Protein AF-A0A6N9YKV4-F1 (afdb_monomer)

Structure (mmCIF, N/CA/C/O backbone):
data_AF-A0A6N9YKV4-F1
#
_entry.id   AF-A0A6N9YKV4-F1
#
loop_
_atom_site.group_PDB
_atom_site.id
_atom_site.type_symbol
_atom_site.label_atom_id
_atom_site.label_alt_id
_atom_site.label_comp_id
_atom_site.label_asym_id
_atom_site.label_entity_id
_atom_site.label_seq_id
_atom_site.pdbx_PDB_ins_code
_atom_site.Cartn_x
_atom_site.Cartn_y
_atom_site.Cartn_z
_atom_site.occupancy
_atom_site.B_iso_or_equiv
_atom_site.auth_seq_id
_atom_site.auth_comp_id
_atom_site.auth_asym_id
_atom_site.auth_atom_id
_atom_site.pdbx_PDB_model_num
ATOM 1 N N . MET A 1 1 ? 44.209 -28.262 0.921 1.00 40.19 1 MET A N 1
ATOM 2 C CA . MET A 1 1 ? 43.194 -29.023 1.679 1.00 40.19 1 MET A CA 1
ATOM 3 C C . MET A 1 1 ? 41.879 -28.919 0.927 1.00 40.19 1 MET A C 1
ATOM 5 O O . MET A 1 1 ? 41.390 -27.814 0.746 1.00 40.19 1 MET A O 1
ATOM 9 N N . THR A 1 2 ? 41.373 -30.022 0.381 1.00 47.88 2 THR A N 1
ATOM 10 C CA . THR A 1 2 ? 40.131 -30.058 -0.403 1.00 47.88 2 THR A CA 1
ATOM 11 C C . THR A 1 2 ? 38.929 -30.040 0.541 1.00 47.88 2 THR A C 1
ATOM 13 O O . THR A 1 2 ? 38.602 -31.038 1.175 1.00 47.88 2 THR A O 1
ATOM 16 N N . THR A 1 3 ? 38.267 -28.892 0.673 1.00 58.22 3 THR A N 1
ATOM 17 C CA . THR A 1 3 ? 37.006 -28.768 1.416 1.00 58.22 3 THR A CA 1
ATOM 18 C C . THR A 1 3 ? 35.865 -29.332 0.567 1.00 58.22 3 THR A C 1
ATOM 20 O O . THR A 1 3 ? 35.159 -28.591 -0.112 1.00 58.22 3 THR A O 1
ATOM 23 N N . SER A 1 4 ? 35.714 -30.657 0.548 1.00 64.94 4 SER A N 1
ATOM 24 C CA . SER A 1 4 ? 34.542 -31.305 -0.045 1.00 64.94 4 SER A CA 1
ATOM 25 C C . SER A 1 4 ? 33.356 -31.090 0.890 1.00 64.94 4 SER A C 1
ATOM 27 O O . SER A 1 4 ? 33.271 -31.725 1.940 1.00 64.94 4 SER A O 1
ATOM 29 N N . THR A 1 5 ? 32.444 -30.186 0.539 1.00 70.44 5 THR A N 1
ATOM 30 C CA . THR A 1 5 ? 31.169 -30.057 1.251 1.00 70.44 5 THR A CA 1
ATOM 31 C C . THR A 1 5 ? 30.391 -31.368 1.119 1.00 70.44 5 THR A C 1
ATOM 33 O O . THR A 1 5 ? 30.257 -31.860 -0.005 1.00 70.44 5 THR A O 1
ATOM 36 N N . PRO A 1 6 ? 29.898 -31.957 2.224 1.00 70.06 6 PRO A N 1
ATOM 37 C CA . PRO A 1 6 ? 29.140 -33.200 2.163 1.00 70.06 6 PRO A CA 1
ATOM 38 C C . PRO A 1 6 ? 27.887 -32.997 1.309 1.00 70.06 6 PRO A C 1
ATOM 40 O O . PRO A 1 6 ? 27.260 -31.935 1.359 1.00 70.06 6 PRO A O 1
ATOM 43 N N . SER A 1 7 ? 27.531 -34.005 0.512 1.00 65.31 7 SER A N 1
ATOM 44 C CA . SER A 1 7 ? 26.316 -33.948 -0.295 1.00 65.31 7 SER A CA 1
ATOM 45 C C . SER A 1 7 ? 25.086 -33.786 0.612 1.00 65.31 7 SER A C 1
ATOM 47 O O . SER A 1 7 ? 25.032 -34.370 1.702 1.00 65.31 7 SER A O 1
ATOM 49 N N . PRO A 1 8 ? 24.099 -32.966 0.206 1.00 65.44 8 PRO A N 1
ATOM 50 C CA . PRO A 1 8 ? 22.888 -32.772 0.988 1.00 65.44 8 PRO A CA 1
ATOM 51 C C . PRO A 1 8 ? 22.138 -34.099 1.128 1.00 65.44 8 PRO A C 1
ATOM 53 O O . PRO A 1 8 ? 22.043 -34.881 0.180 1.00 65.44 8 PRO A O 1
ATOM 56 N N . ARG A 1 9 ? 21.607 -34.359 2.327 1.00 65.12 9 ARG A N 1
ATOM 57 C CA . ARG A 1 9 ? 20.787 -35.549 2.576 1.00 65.12 9 ARG A CA 1
ATOM 58 C C . ARG A 1 9 ? 19.498 -35.459 1.744 1.00 65.12 9 ARG A C 1
ATOM 60 O O . ARG A 1 9 ? 18.898 -34.383 1.715 1.00 65.12 9 ARG A O 1
ATOM 67 N N . PRO A 1 10 ? 19.060 -36.552 1.095 1.00 69.19 10 PRO A N 1
ATOM 68 C CA . PRO A 1 10 ? 17.840 -36.543 0.297 1.00 69.19 10 PRO A CA 1
ATOM 69 C C . PRO A 1 10 ? 16.623 -36.250 1.179 1.00 69.19 10 PRO A C 1
ATOM 71 O O . PRO A 1 10 ? 16.513 -36.763 2.295 1.00 69.19 10 PRO A O 1
ATOM 74 N N . ALA A 1 11 ? 15.699 -35.432 0.674 1.00 76.00 11 ALA A N 1
ATOM 75 C CA . ALA A 1 11 ? 14.387 -35.263 1.292 1.00 76.00 11 ALA A CA 1
ATOM 76 C C . ALA A 1 11 ? 13.623 -36.599 1.255 1.00 76.00 11 ALA A C 1
ATOM 78 O O . ALA A 1 11 ? 13.828 -37.398 0.345 1.00 76.00 11 ALA A O 1
ATOM 79 N N . LEU A 1 12 ? 12.754 -36.850 2.235 1.00 83.94 12 LEU A N 1
ATOM 80 C CA . LEU A 1 12 ? 11.974 -38.086 2.343 1.00 83.94 12 LEU A CA 1
ATOM 81 C C . LEU A 1 12 ? 10.480 -37.781 2.193 1.00 83.94 12 LEU A C 1
ATOM 83 O O . LEU A 1 12 ? 9.996 -36.798 2.755 1.00 83.94 12 LEU A O 1
ATOM 87 N N . THR A 1 13 ? 9.746 -38.634 1.481 1.00 81.75 13 THR A N 1
ATOM 88 C CA . THR A 1 13 ? 8.282 -38.582 1.364 1.00 81.75 13 THR A CA 1
ATOM 89 C C . THR A 1 13 ? 7.649 -39.820 1.987 1.00 81.75 13 THR A C 1
ATOM 91 O O . THR A 1 13 ? 8.216 -40.912 1.958 1.00 81.75 13 THR A O 1
ATOM 94 N N . ARG A 1 14 ? 6.463 -39.641 2.577 1.00 86.25 14 ARG A N 1
ATOM 95 C CA . ARG A 1 14 ? 5.657 -40.734 3.132 1.00 86.25 14 ARG A CA 1
ATOM 96 C C . ARG A 1 14 ? 4.573 -41.120 2.138 1.00 86.25 14 ARG A C 1
ATOM 98 O O . ARG A 1 14 ? 3.834 -40.246 1.688 1.00 86.25 14 ARG A O 1
ATOM 105 N N . HIS A 1 15 ? 4.473 -42.403 1.822 1.00 80.44 15 HIS A N 1
ATOM 106 C CA . HIS A 1 15 ? 3.339 -42.935 1.076 1.00 80.44 15 HIS A CA 1
ATOM 107 C C . HIS A 1 15 ? 2.154 -43.219 2.007 1.00 80.44 15 HIS A C 1
ATOM 109 O O . HIS A 1 15 ? 2.299 -43.313 3.228 1.00 80.44 15 HIS A O 1
ATOM 115 N N . GLY A 1 16 ? 0.961 -43.350 1.420 1.00 81.31 16 GLY A N 1
ATOM 116 C CA . GLY A 1 16 ? -0.267 -43.676 2.155 1.00 81.31 16 GLY A CA 1
ATOM 117 C C . GLY A 1 16 ? -0.246 -45.052 2.833 1.00 81.31 16 GLY A C 1
ATOM 118 O O . GLY A 1 16 ? -1.045 -45.297 3.728 1.00 81.31 16 GLY A O 1
ATOM 119 N N . ASP A 1 17 ? 0.691 -45.920 2.451 1.00 84.62 17 ASP A N 1
ATOM 120 C CA . ASP A 1 17 ? 0.976 -47.216 3.077 1.00 84.62 17 ASP A CA 1
ATOM 121 C C . ASP A 1 17 ? 1.911 -47.113 4.303 1.00 84.62 17 ASP A C 1
ATOM 123 O O . ASP A 1 17 ? 2.242 -48.121 4.923 1.00 84.62 17 ASP A O 1
ATOM 127 N N . GLY A 1 18 ? 2.351 -45.900 4.660 1.00 80.44 18 GLY A N 1
ATOM 128 C CA . GLY A 1 18 ? 3.263 -45.644 5.775 1.00 80.44 18 GLY A CA 1
ATOM 129 C C . GLY A 1 18 ? 4.746 -45.851 5.452 1.00 80.44 18 GLY A C 1
ATOM 130 O O . GLY A 1 18 ? 5.587 -45.595 6.317 1.00 80.44 18 GLY A O 1
ATOM 131 N N . SER A 1 19 ? 5.093 -46.260 4.229 1.00 86.81 19 SER A N 1
ATOM 132 C CA . SER A 1 19 ? 6.486 -46.384 3.798 1.00 86.81 19 SER A CA 1
ATOM 133 C C . SER A 1 19 ? 7.144 -45.009 3.613 1.00 86.81 19 SER A C 1
ATOM 135 O O . SER A 1 19 ? 6.493 -44.014 3.273 1.00 86.81 19 SER A O 1
ATOM 137 N N . VAL A 1 20 ? 8.453 -44.936 3.877 1.00 87.00 20 VAL A N 1
ATOM 138 C CA . VAL A 1 20 ? 9.266 -43.722 3.712 1.00 87.00 20 VAL A CA 1
ATOM 139 C C . VAL A 1 20 ? 10.243 -43.951 2.570 1.00 87.00 20 VAL A C 1
ATOM 141 O O . VAL A 1 20 ? 11.107 -44.821 2.667 1.00 87.00 20 VAL A O 1
ATOM 144 N N . ILE A 1 21 ? 10.129 -43.155 1.510 1.00 85.12 21 ILE A N 1
ATOM 145 C CA . ILE A 1 21 ? 11.005 -43.241 0.339 1.00 85.12 21 ILE A CA 1
ATOM 146 C C . ILE A 1 21 ? 11.740 -41.916 0.108 1.00 85.12 21 ILE A C 1
ATOM 148 O O . ILE A 1 21 ? 11.269 -40.861 0.544 1.00 85.12 21 ILE A O 1
ATOM 152 N N . PRO A 1 22 ? 12.895 -41.932 -0.575 1.00 78.62 22 PRO A N 1
ATOM 153 C CA . PRO A 1 22 ? 13.524 -40.708 -1.047 1.00 78.62 22 PRO A CA 1
ATOM 154 C C . PRO A 1 22 ? 12.567 -39.929 -1.955 1.00 78.62 22 PRO A C 1
ATOM 156 O O . PRO A 1 22 ? 12.004 -40.479 -2.901 1.00 78.62 22 PRO A O 1
ATOM 159 N N . ALA A 1 23 ? 12.402 -38.639 -1.672 1.00 73.56 23 ALA A N 1
ATOM 160 C CA . ALA A 1 23 ? 11.704 -37.710 -2.542 1.00 73.56 23 ALA A CA 1
ATOM 161 C C . ALA A 1 23 ? 12.413 -37.648 -3.900 1.00 73.56 23 ALA A C 1
ATOM 163 O O . ALA A 1 23 ? 13.630 -37.833 -3.994 1.00 73.56 23 ALA A O 1
ATOM 164 N N . ALA A 1 24 ? 11.661 -37.335 -4.954 1.00 69.81 24 ALA A N 1
ATOM 165 C CA . ALA A 1 24 ? 12.239 -37.204 -6.281 1.00 69.81 24 ALA A CA 1
ATOM 166 C C . ALA A 1 24 ? 13.403 -36.182 -6.288 1.00 69.81 24 ALA A C 1
ATOM 168 O O . ALA A 1 24 ? 13.315 -35.156 -5.605 1.00 69.81 24 ALA A O 1
ATOM 169 N N . PRO A 1 25 ? 14.477 -36.404 -7.074 1.00 61.69 25 PRO A N 1
ATOM 170 C CA . PRO A 1 25 ? 15.692 -35.586 -7.032 1.00 61.69 25 PRO A CA 1
ATOM 171 C C . PRO A 1 25 ? 15.440 -34.078 -7.167 1.00 61.69 25 PRO A C 1
ATOM 173 O O . PRO A 1 25 ? 16.025 -33.285 -6.433 1.00 61.69 25 PRO A O 1
ATOM 176 N N . HIS A 1 26 ? 14.491 -33.699 -8.030 1.00 59.69 26 HIS A N 1
ATOM 177 C CA . HIS A 1 26 ? 14.072 -32.315 -8.271 1.00 59.69 26 HIS A CA 1
ATOM 178 C C . HIS A 1 26 ? 13.343 -31.655 -7.083 1.00 59.69 26 HIS A C 1
ATOM 180 O O . HIS A 1 26 ? 13.316 -30.432 -6.999 1.00 59.69 26 HIS A O 1
ATOM 186 N N . LEU A 1 27 ? 12.777 -32.441 -6.158 1.00 58.84 27 LEU A N 1
ATOM 187 C CA . LEU A 1 27 ? 12.204 -31.969 -4.888 1.00 58.84 27 LEU A CA 1
ATOM 188 C C . LEU A 1 27 ? 13.244 -31.960 -3.756 1.00 58.84 27 LEU A C 1
ATOM 190 O O . LEU A 1 27 ? 13.070 -31.271 -2.756 1.00 58.84 27 LEU A O 1
ATOM 194 N N . SER A 1 28 ? 14.324 -32.733 -3.906 1.00 55.03 28 SER A N 1
ATOM 195 C CA . SER A 1 28 ? 15.350 -32.943 -2.878 1.00 55.03 28 SER A CA 1
ATOM 196 C C . SER A 1 28 ? 16.526 -31.961 -2.924 1.00 55.03 28 SER A C 1
ATOM 198 O O . SER A 1 28 ? 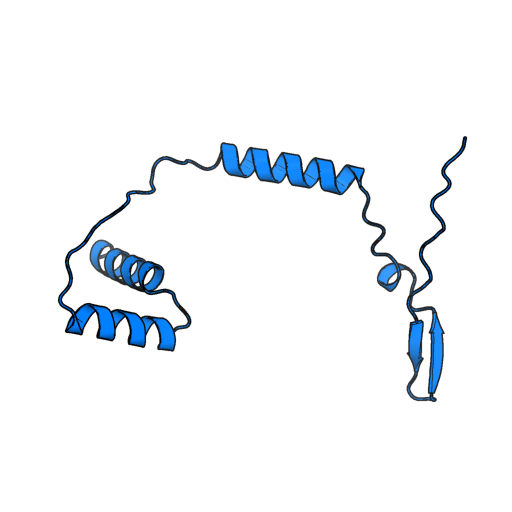17.374 -31.987 -2.035 1.00 55.03 28 SER A O 1
ATOM 200 N N . SER A 1 29 ? 16.596 -31.072 -3.916 1.00 55.59 29 SER A N 1
ATOM 201 C CA . SER A 1 29 ? 17.732 -30.165 -4.074 1.00 55.59 29 SER A CA 1
ATOM 202 C C . SER A 1 29 ? 17.308 -28.696 -4.086 1.00 55.59 29 SER A C 1
ATOM 204 O O . SER A 1 29 ? 17.107 -28.102 -5.143 1.00 55.59 29 SER A O 1
ATOM 206 N N . LEU A 1 30 ? 17.359 -28.047 -2.921 1.00 57.41 30 LEU A N 1
ATOM 207 C CA . LEU A 1 30 ? 17.858 -26.668 -2.863 1.00 57.41 30 LEU A CA 1
ATOM 208 C C . LEU A 1 30 ? 19.377 -26.708 -3.110 1.00 57.41 30 LEU A C 1
ATOM 210 O O . LEU A 1 30 ? 20.177 -26.336 -2.255 1.00 57.41 30 LEU A O 1
ATOM 214 N N . ALA A 1 31 ? 19.796 -27.209 -4.276 1.00 58.28 31 ALA A N 1
ATOM 215 C CA . ALA A 1 31 ? 21.146 -26.990 -4.768 1.00 58.28 31 ALA A CA 1
ATOM 216 C C . ALA A 1 31 ? 21.199 -25.526 -5.202 1.00 58.28 31 ALA A C 1
ATOM 218 O O . ALA A 1 31 ? 20.985 -25.171 -6.359 1.00 58.28 31 ALA A O 1
ATOM 219 N N . VAL A 1 32 ? 21.373 -24.655 -4.216 1.00 58.34 32 VAL A N 1
ATOM 220 C CA . VAL A 1 32 ? 21.541 -23.231 -4.439 1.00 58.34 32 VAL A CA 1
ATOM 221 C C . VAL A 1 32 ? 22.931 -23.054 -5.033 1.00 58.34 32 VAL A C 1
ATOM 223 O O . VAL A 1 32 ? 23.930 -23.128 -4.319 1.00 58.34 32 VAL A O 1
ATOM 226 N N . ASP A 1 33 ? 23.007 -22.842 -6.347 1.00 65.50 33 ASP A N 1
ATOM 227 C CA . ASP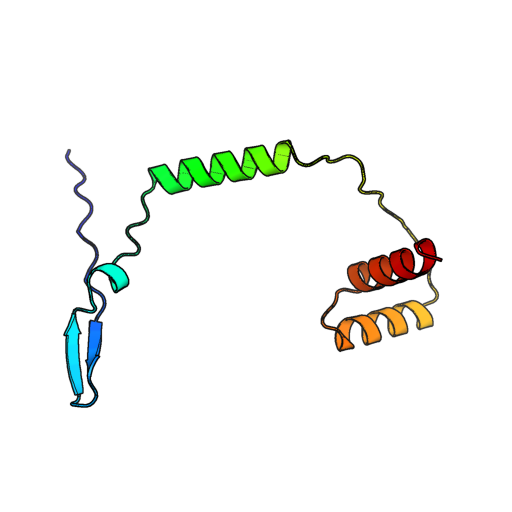 A 1 33 ? 24.249 -22.411 -6.981 1.00 65.50 33 ASP A CA 1
ATOM 228 C C . ASP A 1 33 ? 24.636 -21.043 -6.398 1.00 65.50 33 ASP A C 1
ATOM 230 O O . ASP A 1 33 ? 24.044 -20.004 -6.714 1.00 65.50 33 ASP A O 1
ATOM 234 N N . ALA A 1 34 ? 25.635 -21.051 -5.515 1.00 65.69 34 ALA A N 1
ATOM 235 C CA . ALA A 1 34 ? 26.129 -19.857 -4.846 1.00 65.69 34 ALA A CA 1
ATOM 236 C C . ALA A 1 34 ? 26.569 -18.785 -5.858 1.00 65.69 34 ALA A C 1
ATOM 238 O O . ALA A 1 34 ? 26.364 -17.591 -5.625 1.00 65.69 34 ALA A O 1
ATOM 239 N N . ALA A 1 35 ? 27.097 -19.184 -7.022 1.00 72.25 35 ALA A N 1
ATOM 240 C CA . ALA A 1 35 ? 27.483 -18.247 -8.068 1.00 72.25 35 ALA A CA 1
ATOM 241 C C . ALA A 1 35 ? 26.258 -17.611 -8.747 1.00 72.25 35 ALA A C 1
ATOM 243 O O . ALA A 1 35 ? 26.268 -16.406 -9.030 1.00 72.25 35 ALA A O 1
ATOM 244 N N . ALA A 1 36 ? 25.185 -18.375 -8.974 1.00 72.31 36 ALA A N 1
ATOM 245 C CA . ALA A 1 36 ? 23.921 -17.851 -9.489 1.00 72.31 36 ALA A CA 1
ATOM 246 C C . ALA A 1 36 ? 23.251 -16.877 -8.507 1.00 72.31 36 ALA A C 1
ATOM 248 O O . ALA A 1 36 ? 22.743 -15.840 -8.942 1.00 72.31 36 ALA A O 1
ATOM 249 N N . VAL A 1 37 ? 23.314 -17.142 -7.197 1.00 73.25 37 VAL A N 1
ATOM 250 C CA . VAL A 1 37 ? 22.786 -16.232 -6.163 1.00 73.25 37 VAL A CA 1
ATOM 251 C C . VAL A 1 37 ? 23.571 -14.926 -6.099 1.00 73.25 37 VAL A C 1
ATOM 253 O O . VAL A 1 37 ? 22.986 -13.846 -6.043 1.00 73.25 37 VAL A O 1
ATOM 256 N N . VAL A 1 38 ? 24.901 -14.978 -6.183 1.00 77.50 38 VAL A N 1
ATOM 257 C CA . VAL A 1 38 ? 25.722 -13.756 -6.214 1.00 77.50 38 VAL A CA 1
ATOM 258 C C . VAL A 1 38 ? 25.424 -12.927 -7.471 1.00 77.50 38 VAL A C 1
ATOM 260 O O . VAL A 1 38 ? 25.289 -11.699 -7.400 1.00 77.50 38 VAL A O 1
ATOM 263 N N . LYS A 1 39 ? 25.257 -13.576 -8.632 1.00 78.88 39 LYS A N 1
ATOM 264 C CA . LYS A 1 39 ? 24.878 -12.904 -9.887 1.00 78.88 39 LYS A CA 1
ATOM 265 C C . LYS A 1 39 ? 23.475 -12.295 -9.811 1.00 78.88 39 LYS A C 1
ATOM 267 O O . LYS A 1 39 ? 23.293 -11.154 -10.247 1.00 78.88 39 LYS A O 1
ATOM 272 N N . SER A 1 40 ? 22.499 -13.008 -9.248 1.00 72.56 40 SER A N 1
ATOM 273 C CA . SER A 1 40 ? 21.126 -12.514 -9.096 1.00 72.56 40 SER A CA 1
ATOM 274 C C . SER A 1 40 ? 21.056 -11.349 -8.105 1.00 72.56 40 SER A C 1
ATOM 276 O O . SER A 1 40 ? 20.446 -10.329 -8.426 1.00 72.56 40 SER A O 1
ATOM 278 N N . ALA A 1 41 ? 21.785 -11.412 -6.988 1.00 74.94 41 ALA A N 1
ATOM 279 C CA . ALA A 1 41 ? 21.906 -10.316 -6.028 1.00 74.94 41 ALA A CA 1
ATOM 280 C C . ALA A 1 41 ? 22.539 -9.063 -6.660 1.00 74.94 41 ALA A C 1
ATOM 282 O O . ALA A 1 41 ? 22.043 -7.946 -6.487 1.00 74.94 41 ALA A O 1
ATOM 283 N N . LYS A 1 42 ? 23.597 -9.224 -7.469 1.00 78.25 42 LYS A N 1
ATOM 284 C CA . LYS A 1 42 ? 24.221 -8.110 -8.208 1.00 78.25 42 LYS A CA 1
ATOM 285 C C . LYS A 1 42 ? 23.271 -7.511 -9.252 1.00 78.25 42 LYS A C 1
ATOM 287 O O . LYS A 1 42 ? 23.230 -6.290 -9.412 1.00 78.25 42 LYS A O 1
ATOM 292 N N . LYS A 1 43 ? 22.485 -8.346 -9.941 1.00 76.31 43 LYS A N 1
ATOM 293 C CA . LYS A 1 43 ? 21.459 -7.912 -10.905 1.00 76.31 43 LYS A CA 1
ATOM 294 C C . LYS A 1 43 ? 20.313 -7.167 -10.214 1.00 76.31 43 LYS A C 1
ATOM 296 O O . LYS A 1 43 ? 19.898 -6.126 -10.714 1.00 76.31 43 LYS A O 1
ATOM 301 N N . ALA A 1 44 ? 19.854 -7.646 -9.059 1.00 70.31 44 ALA A N 1
ATOM 302 C CA . ALA A 1 44 ? 18.845 -6.978 -8.241 1.00 70.31 44 ALA A CA 1
ATOM 303 C C . ALA A 1 44 ? 19.336 -5.605 -7.754 1.00 70.31 44 ALA A C 1
ATOM 305 O O . ALA A 1 44 ? 18.636 -4.613 -7.932 1.00 70.31 44 ALA A O 1
ATOM 306 N N . ARG A 1 45 ? 20.581 -5.507 -7.265 1.00 71.56 45 ARG A N 1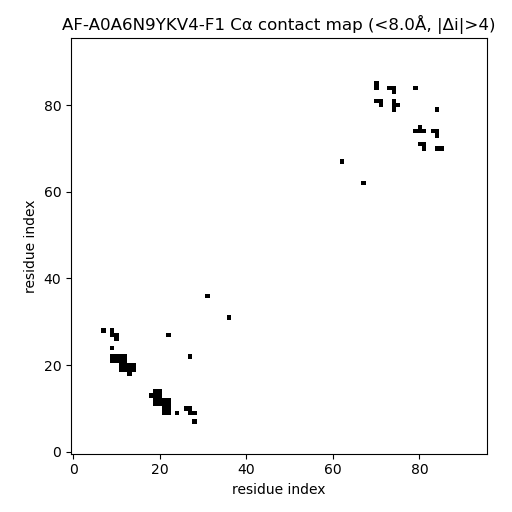
ATOM 307 C CA . ARG A 1 45 ? 21.201 -4.223 -6.887 1.00 71.56 45 ARG A CA 1
ATOM 308 C C . ARG A 1 45 ? 21.334 -3.254 -8.065 1.00 71.56 45 ARG A C 1
ATOM 310 O O . ARG A 1 45 ? 21.044 -2.076 -7.907 1.00 71.56 45 ARG A O 1
ATOM 317 N N . LYS A 1 46 ? 21.728 -3.727 -9.257 1.00 70.88 46 LYS A N 1
ATOM 318 C CA . LYS A 1 46 ? 21.754 -2.886 -10.471 1.00 70.88 46 LYS A CA 1
ATOM 319 C C . LYS A 1 46 ? 20.360 -2.399 -10.871 1.00 70.88 46 LYS A C 1
ATOM 321 O O . LYS A 1 46 ? 20.222 -1.245 -11.248 1.00 70.88 46 LYS A O 1
ATOM 326 N N . ARG A 1 47 ? 19.335 -3.252 -10.775 1.00 63.53 47 ARG A N 1
ATOM 327 C CA . ARG A 1 47 ? 17.938 -2.861 -11.032 1.00 63.53 47 ARG A CA 1
ATOM 328 C C . ARG A 1 47 ? 17.426 -1.849 -10.010 1.00 63.53 47 ARG A C 1
ATOM 330 O O . ARG A 1 47 ? 16.742 -0.921 -10.405 1.00 63.53 47 ARG A O 1
ATOM 337 N N . ALA A 1 48 ? 17.798 -1.988 -8.739 1.00 63.38 48 ALA A N 1
ATOM 338 C CA . ALA A 1 48 ? 17.480 -1.002 -7.710 1.00 63.38 48 ALA A CA 1
ATOM 339 C C . ALA A 1 48 ? 18.189 0.340 -7.962 1.00 63.38 48 ALA A C 1
ATOM 341 O O . ALA A 1 48 ? 17.577 1.386 -7.804 1.00 63.38 48 ALA A O 1
ATOM 342 N N . LYS A 1 49 ? 19.450 0.313 -8.419 1.00 63.53 49 LYS A N 1
ATOM 343 C CA . LYS A 1 49 ? 20.223 1.517 -8.765 1.00 63.53 49 LYS A CA 1
ATOM 344 C C . LYS A 1 49 ? 19.736 2.213 -10.046 1.00 63.53 49 LYS A C 1
ATOM 346 O O . LYS A 1 49 ? 19.901 3.417 -10.169 1.00 63.53 49 LYS A O 1
ATOM 351 N N . ASN A 1 50 ? 19.151 1.459 -10.979 1.00 58.78 50 ASN A N 1
ATOM 352 C CA . ASN A 1 50 ? 18.602 1.965 -12.244 1.00 58.78 50 ASN A CA 1
ATOM 353 C C . ASN A 1 50 ? 17.074 2.134 -12.215 1.00 58.78 50 ASN A C 1
ATOM 355 O O . ASN A 1 50 ? 16.468 2.363 -13.261 1.00 58.78 50 ASN A O 1
ATOM 359 N N . LYS A 1 51 ? 16.431 1.985 -11.052 1.00 56.47 51 LYS A N 1
ATOM 360 C CA . LYS A 1 51 ? 15.054 2.446 -10.886 1.00 56.47 51 LYS A CA 1
ATOM 361 C C . LYS A 1 51 ? 15.125 3.979 -10.892 1.00 56.47 51 LYS A C 1
ATOM 363 O O . LYS A 1 51 ? 15.998 4.497 -10.195 1.00 56.47 51 LYS A O 1
ATOM 368 N N . PRO A 1 52 ? 14.292 4.702 -11.660 1.00 54.03 52 PRO A N 1
ATOM 369 C CA . PRO A 1 52 ? 14.227 6.151 -11.530 1.00 54.03 52 PRO A CA 1
ATOM 370 C C . PRO A 1 52 ? 13.891 6.454 -10.069 1.00 54.03 52 PRO A C 1
ATOM 372 O O . PRO A 1 52 ? 12.829 6.085 -9.572 1.00 54.03 52 PRO A O 1
ATOM 375 N N . ALA A 1 53 ? 14.866 7.004 -9.356 1.00 55.12 53 ALA A N 1
ATOM 376 C CA . ALA A 1 53 ? 14.758 7.339 -7.945 1.00 55.12 53 ALA A CA 1
ATOM 377 C C . ALA A 1 53 ? 14.111 8.721 -7.739 1.00 55.12 53 ALA A C 1
ATOM 379 O O . ALA A 1 53 ? 14.120 9.212 -6.617 1.00 55.12 53 ALA A O 1
ATOM 380 N N . ASP A 1 54 ? 13.564 9.331 -8.798 1.00 55.19 54 ASP A N 1
ATOM 381 C CA . ASP A 1 54 ? 13.260 10.768 -8.833 1.00 55.19 54 ASP A CA 1
ATOM 382 C C . ASP A 1 54 ? 11.775 11.145 -8.717 1.00 55.19 54 ASP A C 1
ATOM 384 O O . ASP A 1 54 ? 11.478 12.298 -8.440 1.00 55.19 54 ASP A O 1
ATOM 388 N N . ASP A 1 55 ? 10.832 10.202 -8.813 1.00 66.44 55 ASP A N 1
ATOM 389 C CA . ASP A 1 55 ? 9.395 10.547 -8.753 1.00 66.44 55 ASP A CA 1
ATOM 390 C C . ASP A 1 55 ? 8.738 10.168 -7.417 1.00 66.44 55 ASP A C 1
ATOM 392 O O . ASP A 1 55 ? 7.534 9.929 -7.335 1.00 66.44 55 ASP A O 1
ATOM 396 N N . THR A 1 56 ? 9.522 10.038 -6.342 1.00 72.06 56 THR A N 1
ATOM 397 C CA . THR A 1 56 ? 8.968 9.793 -5.000 1.00 72.06 56 THR A CA 1
ATOM 398 C C . THR A 1 56 ? 9.099 11.053 -4.156 1.00 72.06 56 THR A C 1
ATOM 400 O O . THR A 1 56 ? 10.183 11.383 -3.682 1.00 72.06 56 THR A O 1
ATOM 403 N N . VAL A 1 57 ? 7.983 11.754 -3.954 1.00 81.50 57 VAL A N 1
ATOM 404 C CA . VAL A 1 57 ? 7.911 12.954 -3.111 1.00 81.50 57 VAL A CA 1
ATOM 405 C C . VAL A 1 57 ? 7.386 12.576 -1.728 1.00 81.50 57 VAL A C 1
ATOM 407 O O . VAL A 1 57 ? 6.346 11.932 -1.601 1.00 81.50 57 VAL A O 1
ATOM 410 N N . ASN A 1 58 ? 8.091 12.998 -0.676 1.00 85.50 58 ASN A N 1
ATOM 411 C CA . ASN A 1 58 ? 7.614 12.853 0.698 1.00 85.50 58 ASN A CA 1
ATOM 412 C C . ASN A 1 58 ? 6.638 13.988 1.032 1.00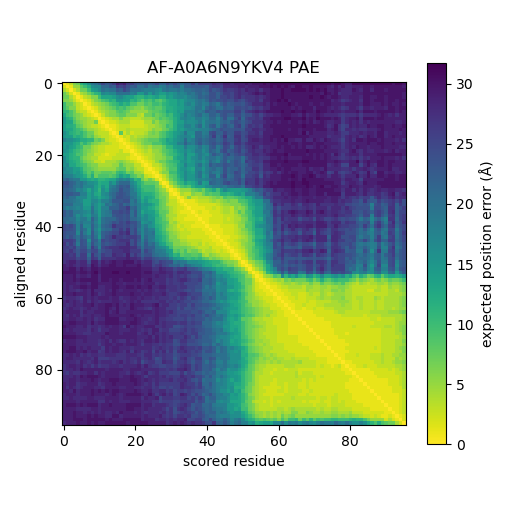 85.50 58 ASN A C 1
ATOM 414 O O . ASN A 1 58 ? 7.002 15.161 0.963 1.00 85.50 58 ASN A O 1
ATOM 418 N N . LEU A 1 59 ? 5.416 13.637 1.434 1.00 84.31 59 LEU A N 1
ATOM 419 C CA . LEU A 1 59 ? 4.374 14.587 1.824 1.00 84.31 59 LEU A CA 1
ATOM 420 C C . LEU A 1 59 ? 4.100 14.482 3.326 1.00 84.31 59 LEU A C 1
ATOM 422 O O . LEU A 1 59 ? 3.719 13.425 3.826 1.00 84.31 59 LEU A O 1
ATOM 426 N N . THR A 1 60 ? 4.248 15.596 4.040 1.00 91.44 60 THR A N 1
ATOM 427 C CA . THR A 1 60 ? 3.873 15.700 5.457 1.00 91.44 60 THR A CA 1
ATOM 428 C C . THR A 1 60 ? 2.557 16.457 5.560 1.00 91.44 60 THR A C 1
ATOM 430 O O . THR A 1 60 ? 2.496 17.638 5.227 1.00 91.44 60 THR A O 1
ATOM 433 N N . VAL A 1 61 ? 1.503 15.791 6.036 1.00 88.06 61 VAL A N 1
ATOM 434 C CA . VAL A 1 61 ? 0.155 16.372 6.135 1.00 88.06 61 VAL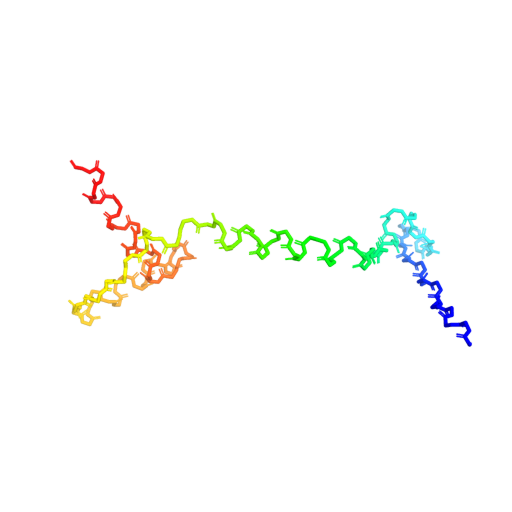 A CA 1
ATOM 435 C C . VAL A 1 61 ? -0.311 16.376 7.585 1.00 88.06 61 VAL A C 1
ATOM 43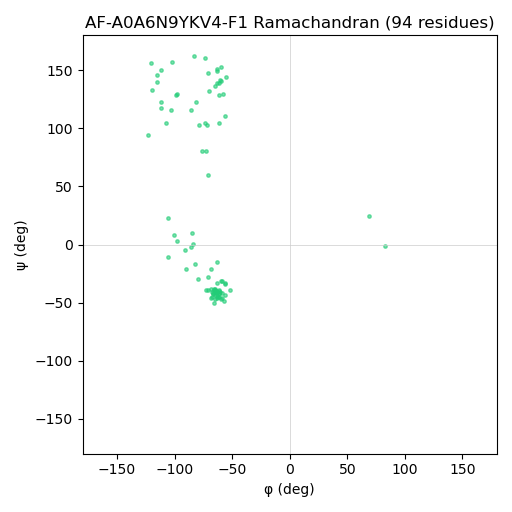7 O O . VAL A 1 61 ? -0.213 15.371 8.293 1.00 88.06 61 VAL A O 1
ATOM 440 N N . VAL A 1 62 ? -0.850 17.509 8.033 1.00 93.81 62 VAL A N 1
ATOM 441 C CA . VAL A 1 62 ? -1.468 17.623 9.356 1.00 93.81 62 VAL A CA 1
ATOM 442 C C . VAL A 1 62 ? -2.922 17.178 9.255 1.00 93.81 62 VAL A C 1
ATOM 444 O O . VAL A 1 62 ? -3.732 17.809 8.584 1.00 93.81 62 VAL A O 1
ATOM 447 N N . LEU A 1 63 ? -3.255 16.088 9.942 1.00 90.31 63 LEU A N 1
ATOM 448 C CA . LEU A 1 63 ? -4.613 15.555 10.019 1.00 90.31 63 LEU A CA 1
ATOM 449 C C . LEU A 1 63 ? -5.171 15.70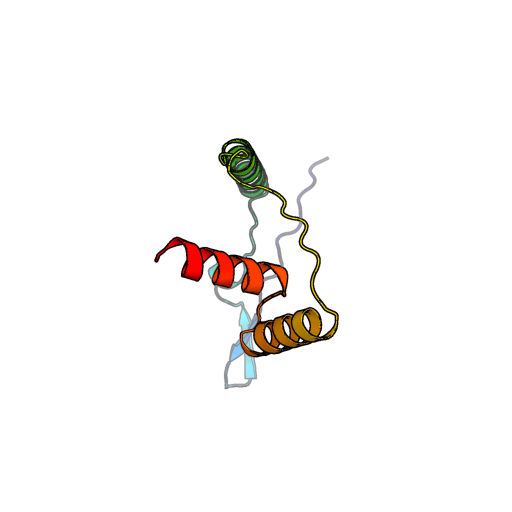2 11.433 1.00 90.31 63 LEU A C 1
ATOM 451 O O . LEU A 1 63 ? -4.441 15.604 12.425 1.00 90.31 63 LEU A O 1
ATOM 455 N N . SER A 1 64 ? -6.492 15.848 11.539 1.00 96.06 64 SER A N 1
ATOM 456 C CA . SER A 1 64 ? -7.163 15.740 12.832 1.00 96.06 64 SER A CA 1
ATOM 457 C C . SER A 1 64 ? -6.979 14.324 13.408 1.00 96.06 64 SER A C 1
ATOM 459 O O . SER A 1 64 ? -6.879 13.330 12.679 1.00 96.06 64 SER A O 1
ATOM 461 N N . LYS A 1 65 ? -6.979 14.190 14.743 1.00 94.44 65 LYS A N 1
ATOM 462 C CA . LYS A 1 65 ? -6.882 12.869 15.404 1.00 94.44 65 LYS A CA 1
ATOM 463 C C . LYS A 1 65 ? -7.992 11.912 14.946 1.00 94.44 65 LYS A C 1
ATOM 465 O O . LYS A 1 65 ? -7.767 10.704 14.854 1.00 94.44 65 LYS A O 1
ATOM 470 N N . ARG A 1 66 ? -9.186 12.448 14.665 1.00 95.56 66 ARG A N 1
ATOM 471 C CA . ARG A 1 66 ? -10.350 11.679 14.208 1.00 95.56 66 ARG A CA 1
ATOM 472 C C . ARG A 1 66 ? -10.117 11.107 12.814 1.00 95.56 66 ARG A C 1
ATOM 474 O O . ARG A 1 66 ? -10.369 9.920 12.609 1.00 95.56 66 ARG A O 1
ATOM 481 N N . ASP A 1 67 ? -9.600 11.920 11.900 1.00 92.62 67 ASP A N 1
ATOM 482 C CA . ASP A 1 67 ? -9.401 11.522 10.504 1.00 92.62 67 ASP A CA 1
ATOM 483 C C . ASP A 1 67 ? -8.241 10.545 10.370 1.00 92.62 67 ASP A C 1
ATOM 485 O O . ASP A 1 67 ? -8.385 9.518 9.712 1.00 92.62 67 ASP A O 1
ATOM 489 N N . ARG A 1 68 ? -7.155 10.752 11.128 1.00 93.31 68 ARG A N 1
ATOM 490 C CA . ARG A 1 68 ? -6.062 9.775 11.224 1.00 93.31 68 ARG A CA 1
ATOM 491 C C . ARG A 1 68 ? -6.558 8.400 11.684 1.00 93.31 68 ARG A C 1
ATOM 493 O O . ARG A 1 68 ? -6.163 7.378 11.129 1.00 93.31 68 ARG A O 1
ATOM 500 N N . LYS A 1 69 ? -7.440 8.355 12.691 1.00 95.19 69 LYS A N 1
ATOM 501 C CA . LYS A 1 69 ? -8.007 7.093 13.197 1.00 95.19 69 LYS A CA 1
ATOM 502 C C . LYS A 1 69 ? -8.942 6.435 12.180 1.00 95.19 69 LYS A C 1
ATOM 504 O O . LYS A 1 69 ? -8.940 5.213 12.066 1.00 95.19 69 LYS A O 1
ATOM 509 N N . ARG A 1 70 ? -9.739 7.226 11.455 1.00 93.81 70 ARG A N 1
ATOM 510 C CA . ARG A 1 70 ? -10.614 6.727 10.383 1.00 93.81 70 ARG A CA 1
ATOM 511 C C . ARG A 1 70 ? -9.814 6.146 9.222 1.00 93.81 70 ARG A C 1
ATOM 513 O O . ARG A 1 70 ? -10.130 5.040 8.798 1.00 93.81 70 ARG A O 1
ATOM 520 N N . LEU A 1 71 ? -8.779 6.854 8.768 1.00 92.75 71 LEU A N 1
ATOM 521 C CA . LEU A 1 71 ? -7.880 6.399 7.708 1.00 92.75 71 LEU A CA 1
ATOM 522 C C . LEU A 1 71 ? -7.238 5.064 8.083 1.00 92.75 71 LEU A C 1
ATOM 524 O O . LEU A 1 71 ? -7.314 4.117 7.313 1.00 92.75 71 LEU A O 1
ATOM 528 N N . ARG A 1 72 ? -6.693 4.965 9.302 1.00 94.25 72 ARG A N 1
ATOM 529 C CA . ARG A 1 72 ? -6.074 3.731 9.791 1.00 94.25 72 ARG A CA 1
ATOM 530 C C . ARG A 1 72 ? -7.042 2.548 9.815 1.00 94.25 72 ARG A C 1
ATOM 532 O O . ARG A 1 72 ? -6.687 1.485 9.336 1.00 94.25 72 ARG A O 1
ATOM 539 N N . ARG A 1 73 ? -8.257 2.733 10.343 1.00 94.56 73 ARG A N 1
ATOM 540 C CA . ARG A 1 73 ? -9.262 1.656 10.389 1.00 94.56 73 ARG A CA 1
ATOM 541 C C . ARG A 1 73 ? -9.638 1.167 8.995 1.00 94.56 73 ARG A C 1
ATOM 543 O O . ARG A 1 73 ? -9.663 -0.028 8.766 1.00 94.56 73 ARG A O 1
ATOM 550 N N . ARG A 1 74 ? -9.871 2.094 8.060 1.00 92.00 74 ARG A N 1
ATOM 551 C CA . ARG A 1 74 ? -10.159 1.712 6.674 1.00 92.00 74 ARG A CA 1
ATOM 552 C C . ARG A 1 74 ? -8.975 1.014 6.021 1.00 92.00 74 ARG A C 1
ATOM 554 O O . ARG A 1 74 ? -9.186 0.057 5.300 1.00 92.00 74 ARG A O 1
ATOM 561 N N . ALA A 1 75 ? -7.753 1.475 6.272 1.00 94.44 75 ALA A N 1
ATOM 562 C CA . ALA A 1 75 ? -6.561 0.808 5.769 1.00 94.44 75 ALA A CA 1
ATOM 563 C C . ALA A 1 75 ? -6.489 -0.644 6.276 1.00 94.44 75 ALA A C 1
ATOM 565 O O . ALA A 1 75 ? -6.321 -1.554 5.474 1.00 94.44 75 ALA A O 1
ATOM 566 N N . GLU A 1 76 ? -6.732 -0.865 7.573 1.00 93.75 76 GLU A N 1
ATOM 567 C CA . GLU A 1 76 ? -6.787 -2.200 8.184 1.00 93.75 76 GLU A CA 1
ATOM 568 C C . GLU A 1 76 ? -7.858 -3.099 7.532 1.00 93.75 76 GLU A C 1
ATOM 570 O O . GLU A 1 76 ? -7.558 -4.253 7.231 1.00 93.75 76 GLU A O 1
ATOM 575 N N . ASP A 1 77 ? -9.053 -2.572 7.230 1.00 94.06 77 ASP A N 1
ATOM 576 C CA . ASP A 1 77 ? -10.133 -3.325 6.562 1.00 94.06 77 ASP A CA 1
ATOM 577 C C . ASP A 1 77 ? -9.721 -3.860 5.172 1.00 94.06 77 ASP A C 1
ATOM 579 O O . ASP A 1 77 ? -10.175 -4.925 4.754 1.00 94.06 77 ASP A O 1
ATOM 583 N N . TYR A 1 78 ? -8.843 -3.140 4.465 1.00 91.81 78 TYR A N 1
ATOM 584 C CA . TYR A 1 78 ? -8.318 -3.523 3.146 1.00 91.81 78 TYR A CA 1
ATOM 585 C C . TYR A 1 78 ? -6.934 -4.192 3.203 1.00 91.81 78 TYR A C 1
ATOM 587 O O . TYR A 1 78 ? -6.364 -4.512 2.160 1.00 91.81 78 TYR A O 1
ATOM 595 N N . GLY A 1 79 ? -6.382 -4.416 4.400 1.00 93.75 79 GLY A N 1
ATOM 596 C CA . GLY A 1 79 ? -5.039 -4.978 4.574 1.00 93.75 79 GLY A CA 1
ATOM 597 C C . GLY A 1 79 ? -3.907 -4.041 4.135 1.00 93.75 79 GLY A C 1
ATOM 598 O O . GLY A 1 79 ? -2.825 -4.512 3.791 1.00 93.75 79 GLY A O 1
ATOM 599 N N . TRP A 1 80 ? -4.149 -2.730 4.130 1.00 94.44 80 TRP A N 1
ATOM 600 C CA . TRP A 1 80 ? -3.188 -1.694 3.755 1.00 94.44 80 TRP A CA 1
ATOM 601 C C . TRP A 1 80 ? -2.598 -0.982 4.969 1.00 94.44 80 TRP A C 1
ATOM 603 O O . TRP A 1 80 ? -3.196 -0.899 6.045 1.00 94.44 80 TRP A O 1
ATOM 613 N N . THR A 1 81 ? -1.424 -0.393 4.769 1.00 93.25 81 THR A N 1
ATOM 614 C CA . THR A 1 81 ? -0.880 0.617 5.680 1.00 93.25 81 THR A CA 1
ATOM 615 C C . THR A 1 81 ? -1.617 1.951 5.521 1.00 93.25 81 THR A C 1
ATOM 617 O O . THR A 1 81 ? -2.286 2.213 4.516 1.00 93.25 81 THR A O 1
ATOM 620 N N . ALA A 1 82 ? -1.512 2.827 6.524 1.00 89.19 82 ALA A N 1
ATOM 621 C CA . ALA A 1 82 ? -2.146 4.143 6.456 1.00 89.19 82 ALA A CA 1
ATOM 622 C C . ALA A 1 82 ? -1.558 4.999 5.318 1.00 89.19 82 ALA A C 1
ATOM 624 O O . ALA A 1 82 ? -2.281 5.783 4.705 1.00 89.19 82 ALA A O 1
ATOM 625 N N . GLU A 1 83 ? -0.269 4.825 5.028 1.00 89.81 83 GLU A N 1
ATOM 626 C CA . GLU A 1 83 ? 0.464 5.484 3.951 1.00 89.81 83 GLU A CA 1
ATOM 627 C C . GLU A 1 83 ? -0.012 5.009 2.571 1.00 89.81 83 GLU A C 1
ATOM 629 O O . GLU A 1 83 ? -0.297 5.834 1.703 1.00 89.81 83 GLU A O 1
ATOM 634 N N . GLU A 1 84 ? -0.172 3.697 2.376 1.00 89.69 84 GLU A N 1
ATOM 635 C CA . GLU A 1 84 ? -0.703 3.127 1.129 1.00 89.69 84 GLU A CA 1
ATOM 636 C C . GLU A 1 84 ? -2.147 3.569 0.885 1.00 89.69 84 GLU A C 1
ATOM 638 O O . GLU A 1 84 ? -2.488 4.005 -0.215 1.00 89.69 84 GLU A O 1
ATOM 643 N N . ALA A 1 85 ? -2.990 3.536 1.921 1.00 92.00 85 ALA A N 1
ATOM 644 C CA . ALA A 1 85 ? -4.359 4.024 1.823 1.00 92.00 85 ALA A CA 1
ATOM 645 C C . ALA A 1 85 ? -4.407 5.520 1.460 1.00 92.00 85 ALA A C 1
ATOM 647 O O . ALA A 1 85 ? -5.220 5.923 0.629 1.00 92.00 85 ALA A O 1
ATOM 648 N N . ALA A 1 86 ? -3.522 6.346 2.032 1.00 91.31 86 ALA A N 1
ATOM 649 C CA . ALA A 1 86 ? -3.414 7.761 1.677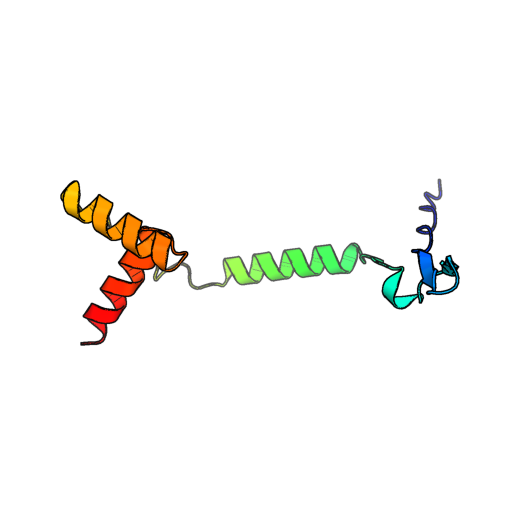 1.00 91.31 86 ALA A CA 1
ATOM 650 C C . ALA A 1 86 ? -2.968 7.960 0.219 1.00 91.31 86 ALA A C 1
ATOM 652 O O . ALA A 1 86 ? -3.542 8.790 -0.484 1.00 91.31 86 ALA A O 1
ATOM 653 N N . ALA A 1 87 ? -1.999 7.174 -0.257 1.00 90.56 87 ALA A N 1
ATOM 654 C CA . ALA A 1 87 ? -1.559 7.212 -1.650 1.00 90.56 87 ALA A CA 1
ATOM 655 C C . ALA A 1 87 ? -2.693 6.834 -2.618 1.00 90.56 87 ALA A C 1
ATOM 657 O O . ALA A 1 87 ? -2.865 7.484 -3.647 1.00 90.56 87 ALA A O 1
ATOM 658 N N . HIS A 1 88 ? -3.509 5.835 -2.271 1.00 90.88 88 HIS A N 1
ATOM 659 C CA . HIS A 1 88 ? -4.680 5.455 -3.063 1.00 90.88 88 HIS A CA 1
ATOM 660 C C . HIS A 1 88 ? -5.743 6.555 -3.122 1.00 90.88 88 HIS A C 1
ATOM 662 O O . HIS A 1 88 ? -6.301 6.791 -4.190 1.00 90.88 88 HIS A O 1
ATOM 668 N N . VAL A 1 89 ? -5.995 7.250 -2.009 1.00 90.69 89 VAL A N 1
ATOM 669 C CA . VAL A 1 89 ? -6.915 8.398 -1.987 1.00 90.69 89 VAL A CA 1
ATOM 670 C C . VAL A 1 89 ? -6.396 9.532 -2.869 1.00 90.69 89 VAL A C 1
ATOM 672 O O . VAL A 1 89 ? -7.158 10.066 -3.668 1.00 90.69 89 VAL A O 1
ATOM 675 N N . LEU A 1 90 ? -5.108 9.877 -2.762 1.00 90.50 90 LEU A N 1
ATOM 676 C CA . LEU A 1 90 ? -4.498 10.914 -3.600 1.00 90.50 90 LEU A CA 1
ATOM 677 C C . LEU A 1 90 ? -4.556 10.555 -5.086 1.00 90.50 90 LEU A C 1
ATOM 679 O O . LEU A 1 90 ? -4.826 11.424 -5.904 1.00 90.50 90 LEU A O 1
ATOM 683 N N . ARG A 1 91 ? -4.342 9.282 -5.429 1.00 89.31 91 ARG A N 1
ATOM 684 C CA . ARG A 1 91 ? -4.431 8.801 -6.809 1.00 89.31 91 ARG A CA 1
ATOM 685 C C . ARG A 1 91 ? -5.851 8.903 -7.355 1.00 89.31 91 ARG A C 1
ATOM 687 O O . ARG A 1 91 ? -6.042 9.495 -8.402 1.00 89.31 91 ARG A O 1
ATOM 694 N N . ALA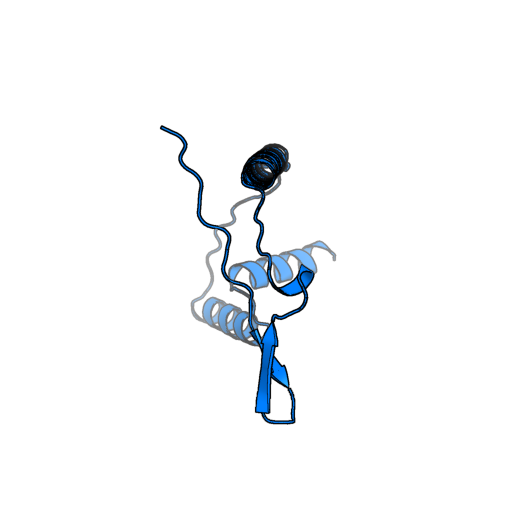 A 1 92 ? -6.831 8.396 -6.606 1.00 90.56 92 ALA A N 1
ATOM 695 C CA . ALA A 1 92 ? -8.236 8.476 -6.995 1.00 90.56 92 ALA A CA 1
ATOM 696 C C . ALA A 1 92 ? -8.713 9.925 -7.170 1.00 90.56 92 ALA A C 1
ATOM 698 O O . ALA A 1 92 ? -9.579 10.175 -7.992 1.00 90.56 92 ALA A O 1
ATOM 699 N N . TRP A 1 93 ? -8.152 10.863 -6.404 1.00 90.31 93 TRP A N 1
ATOM 700 C CA . TRP A 1 93 ? -8.463 12.285 -6.530 1.00 90.31 93 TRP A CA 1
ATOM 701 C C . TRP A 1 93 ? -7.737 12.981 -7.690 1.00 90.31 93 TRP A C 1
ATOM 703 O O . TRP A 1 93 ? -8.254 13.951 -8.221 1.00 90.31 93 TRP A O 1
ATOM 713 N N . ALA A 1 94 ? -6.539 12.526 -8.064 1.00 88.19 94 ALA A N 1
ATOM 714 C CA . ALA A 1 94 ? -5.762 13.105 -9.163 1.00 88.19 94 ALA A CA 1
ATOM 715 C C . ALA A 1 94 ? -6.182 12.590 -10.552 1.00 88.19 94 ALA A C 1
ATOM 717 O O . ALA A 1 94 ? -5.795 13.187 -11.554 1.00 88.19 94 ALA A O 1
ATOM 718 N N . ASP A 1 95 ? -6.908 11.470 -10.602 1.00 81.44 95 ASP A N 1
ATOM 719 C CA . ASP A 1 95 ? -7.442 10.870 -11.830 1.00 81.44 95 ASP A CA 1
ATOM 720 C C . ASP A 1 95 ? -8.812 11.478 -12.253 1.00 81.44 95 ASP A C 1
ATOM 722 O O . ASP A 1 95 ? -9.332 11.090 -13.301 1.00 81.44 95 ASP A O 1
ATOM 726 N N . ASP A 1 96 ? -9.368 12.419 -11.468 1.00 51.47 96 ASP A N 1
ATOM 727 C CA . ASP A 1 96 ? -10.531 13.284 -11.788 1.00 51.47 96 ASP A CA 1
ATOM 728 C C . ASP A 1 96 ? -10.077 14.653 -12.343 1.00 51.47 96 ASP A C 1
ATOM 730 O O . ASP A 1 96 ? -10.740 15.171 -13.275 1.00 51.47 96 ASP A O 1
#

Mean predicted aligned error: 17.72 Å

Nearest PDB structures (foldseek):
  8pv2-assembly1_CQ  TM=4.122E-01  e=8.277E+00  Thermochaetoides thermophila DSM 1495
  7kal-assembly1_F  TM=2.709E-01  e=7.207E+00  Thermomyces lanuginosus

Secondary structure (DSSP, 8-state):
----PPPPPPPEEE-TTS-EEEPPHHHH-----HHHHHHHHHHHHHHHHTS--SS---------HHHHHHHHHHHHHTT--HHHHHHHHHHHHHT-

Sequence (96 aa):
MTTSTPSPRPALTRHGDGSVIPAAPHLSSLAVDAAAVVKSAKKARKRAKNKPADDTVNLTVVLSKRDRKRLRRRAEDYGWTAEEAAAHVLRAWADD

Solvent-accessible surface area (backbone atoms only — not comparable to full-atom values): 6187 Å² total; per-residue (Å²): 133,88,85,75,75,77,80,80,73,73,38,74,40,74,48,97,86,72,48,77,44,75,39,58,69,86,79,36,54,89,73,69,52,66,68,58,50,54,51,49,52,52,49,51,52,49,50,62,69,67,42,85,82,78,86,75,81,90,82,90,78,93,68,56,76,67,55,54,51,52,48,39,51,54,11,53,77,72,76,40,51,52,65,57,44,49,52,52,52,54,47,65,60,71,77,111

pLDDT: mean 77.68, std 14.12, range [40.19, 96.06]

Organism: NCBI:txid1783498

Foldseek 3Di:
DDPDDDDQDFDWDADPVRDIDGDDPVVRDPVPPPVVVVVVVVVVVVVVVPDPPPPDDDDDDDDDPVVLVVLQVVCVVVVHHSVVSVVVVVVVVVVD

Radius of gyration: 25.34 Å; Cα contacts (8 Å, |Δi|>4): 39; chains: 1; bounding box: 54×65×28 Å